Protein AF-A0A3R9S3M1-F1 (afdb_monomer_lite)

Radius of gyration: 18.23 Å; chains: 1; bounding box: 42×23×46 Å

pLDDT: mean 78.67, std 13.7, range [45.84, 94.56]

Organism: Acinetobacter baumannii (NCBI:txid470)

Foldseek 3Di:
DQPDDPPDQLSVLVVVLVVCVVVPHDSVVCVVVVVVSNVVSVVVVVVSVVVVVVVVVVVVVVVVVVVVVD

Secondary structure (DSSP, 8-state):
--S---SSTTHHHHHHHHHHHHTT--GGGGGGTHHHHHHHHHHHHHHHHHHHHHHHHHHHHHHHHHHTT-

Structure (mmCIF, N/CA/C/O backbone):
data_AF-A0A3R9S3M1-F1
#
_entry.id   AF-A0A3R9S3M1-F1
#
loop_
_atom_site.group_PDB
_atom_site.id
_atom_site.type_symbol
_atom_site.label_atom_id
_atom_site.label_alt_id
_atom_site.label_comp_id
_atom_site.label_asym_id
_atom_site.label_entity_id
_atom_site.label_seq_id
_atom_site.pdbx_PDB_ins_code
_atom_site.Cartn_x
_atom_site.Cartn_y
_atom_site.Cartn_z
_atom_site.occupancy
_atom_site.B_iso_or_equiv
_atom_site.auth_seq_id
_atom_site.auth_comp_id
_atom_site.auth_asym_id
_atom_site.auth_atom_id
_atom_site.pdbx_PDB_model_num
ATOM 1 N N . ALA A 1 1 ? 1.964 5.388 -2.808 1.00 48.31 1 ALA A N 1
ATOM 2 C CA . ALA A 1 1 ? 2.522 4.960 -1.509 1.00 48.31 1 ALA A CA 1
ATOM 3 C C . ALA A 1 1 ? 3.657 3.937 -1.691 1.00 48.31 1 ALA A C 1
ATOM 5 O O . ALA A 1 1 ? 3.660 2.931 -1.002 1.00 48.31 1 ALA A O 1
ATOM 6 N N . SER A 1 2 ? 4.614 4.184 -2.601 1.00 47.34 2 SER A N 1
ATOM 7 C CA . SER A 1 2 ? 5.778 3.292 -2.810 1.00 47.34 2 SER A CA 1
ATOM 8 C C . SER A 1 2 ? 7.072 3.863 -2.185 1.00 47.34 2 SER A C 1
ATOM 10 O O . SER A 1 2 ? 7.874 3.111 -1.656 1.00 47.34 2 SER A O 1
ATOM 12 N N . LEU A 1 3 ? 7.215 5.193 -2.046 1.00 45.91 3 LEU A N 1
ATOM 13 C CA . LEU A 1 3 ? 8.367 5.821 -1.359 1.00 45.91 3 LEU A CA 1
ATOM 14 C C . LEU A 1 3 ? 8.075 6.377 0.051 1.00 45.91 3 LEU A C 1
ATOM 16 O O . LEU A 1 3 ? 8.939 7.003 0.654 1.00 45.91 3 LEU A O 1
ATOM 20 N N . GLY A 1 4 ? 6.859 6.198 0.578 1.00 45.84 4 GLY A N 1
ATOM 21 C CA . GLY A 1 4 ? 6.419 6.912 1.788 1.00 45.84 4 GLY A CA 1
ATOM 22 C C . GLY A 1 4 ? 5.352 6.218 2.631 1.00 45.84 4 GLY A C 1
ATOM 23 O O . GLY A 1 4 ? 4.695 6.886 3.423 1.00 45.84 4 GLY A O 1
ATOM 24 N N . ALA A 1 5 ? 5.136 4.910 2.463 1.00 53.38 5 ALA A N 1
ATOM 25 C CA . ALA A 1 5 ? 4.377 4.154 3.455 1.00 53.38 5 ALA A CA 1
ATOM 26 C C . ALA A 1 5 ? 5.321 3.874 4.638 1.00 53.38 5 ALA A C 1
ATOM 28 O O . ALA A 1 5 ? 6.354 3.236 4.423 1.00 53.38 5 ALA A O 1
ATOM 29 N N . PRO A 1 6 ? 5.032 4.355 5.862 1.00 53.09 6 PRO A N 1
ATOM 30 C CA . PRO A 1 6 ? 5.781 3.932 7.038 1.00 53.09 6 PRO A CA 1
ATOM 31 C C . PRO A 1 6 ? 5.774 2.402 7.074 1.00 53.09 6 PRO A C 1
ATOM 33 O O . PRO A 1 6 ? 4.725 1.809 6.828 1.00 53.09 6 PRO A O 1
ATOM 36 N N . GLY A 1 7 ? 6.898 1.755 7.391 1.00 56.28 7 GLY A N 1
ATOM 37 C CA . GLY A 1 7 ? 6.993 0.291 7.550 1.00 56.28 7 GLY A CA 1
ATOM 38 C C . GLY A 1 7 ? 6.206 -0.256 8.751 1.00 56.28 7 GLY A C 1
ATOM 39 O O . GLY A 1 7 ? 6.606 -1.240 9.365 1.00 56.28 7 GLY A O 1
ATOM 40 N N . ILE A 1 8 ? 5.132 0.430 9.135 1.00 61.66 8 ILE A N 1
ATOM 41 C CA . ILE A 1 8 ? 4.269 0.147 10.265 1.00 61.66 8 ILE A CA 1
ATOM 42 C C . ILE A 1 8 ? 3.051 -0.596 9.703 1.00 61.66 8 ILE A C 1
ATOM 44 O O . ILE A 1 8 ? 2.308 -0.010 8.906 1.00 61.66 8 ILE A O 1
ATOM 48 N N . PRO A 1 9 ? 2.824 -1.857 10.112 1.00 61.62 9 PRO A N 1
ATOM 49 C CA . PRO A 1 9 ? 1.594 -2.572 9.790 1.00 61.62 9 PRO A CA 1
ATOM 50 C C . PRO A 1 9 ? 0.380 -1.712 10.159 1.00 61.62 9 PRO A C 1
ATOM 52 O O . PRO A 1 9 ? 0.370 -1.109 11.235 1.00 61.62 9 PRO A O 1
ATOM 55 N N . SER A 1 10 ? -0.630 -1.651 9.287 1.00 65.62 10 SER A N 1
ATOM 56 C CA . SER A 1 10 ? -1.855 -0.855 9.493 1.00 65.62 10 SER A CA 1
ATOM 57 C C . SER A 1 10 ? -1.716 0.681 9.390 1.00 65.62 10 SER A C 1
ATOM 59 O O . SER A 1 10 ? -2.625 1.407 9.803 1.00 65.62 10 SER A O 1
ATOM 61 N N . ALA A 1 11 ? -0.647 1.227 8.788 1.00 68.25 11 ALA A N 1
ATOM 62 C CA . ALA A 1 11 ? -0.535 2.675 8.523 1.00 68.25 11 ALA A CA 1
ATOM 63 C C . ALA A 1 11 ? -1.727 3.245 7.714 1.00 68.25 11 ALA A C 1
ATOM 65 O O . ALA A 1 11 ? -2.081 4.418 7.853 1.00 68.25 11 ALA A O 1
ATOM 66 N N . GLY A 1 12 ? -2.392 2.403 6.913 1.00 72.06 12 GLY A N 1
ATOM 67 C CA . GLY A 1 12 ? -3.600 2.756 6.164 1.00 72.06 12 GLY A CA 1
ATOM 68 C C . GLY A 1 12 ? -4.814 3.114 7.030 1.00 72.06 12 GLY A C 1
ATOM 69 O O . GLY A 1 12 ? -5.663 3.881 6.575 1.00 72.06 12 GLY A O 1
ATOM 70 N N . MET A 1 13 ? -4.891 2.639 8.280 1.00 78.06 13 MET A N 1
ATOM 71 C CA . MET A 1 13 ? -6.017 2.947 9.169 1.00 78.06 13 MET A CA 1
ATOM 72 C C . MET A 1 13 ? -6.063 4.424 9.565 1.00 78.06 13 MET A C 1
ATOM 74 O O . MET A 1 13 ? -7.137 5.017 9.596 1.00 78.06 13 MET A O 1
ATOM 78 N N . VAL A 1 14 ? -4.907 5.051 9.802 1.00 79.38 14 VAL A N 1
ATOM 79 C CA . VAL A 1 14 ? -4.831 6.475 10.176 1.00 79.38 14 VAL A CA 1
ATOM 80 C C . VAL A 1 14 ? -5.342 7.358 9.040 1.00 79.38 14 VAL A C 1
ATOM 82 O O . VAL A 1 14 ? -6.136 8.273 9.255 1.00 79.38 14 VAL A O 1
ATOM 85 N N . THR A 1 15 ? -4.945 7.046 7.806 1.00 82.25 15 THR A N 1
ATOM 86 C CA . THR A 1 15 ? -5.458 7.733 6.618 1.00 82.25 15 THR A CA 1
ATOM 87 C C . THR A 1 15 ? -6.952 7.480 6.431 1.00 82.25 15 THR A C 1
ATOM 89 O O . THR A 1 15 ? -7.670 8.388 6.024 1.00 82.25 15 THR A O 1
ATOM 92 N N . MET A 1 16 ? -7.457 6.292 6.780 1.00 81.56 16 MET A N 1
ATOM 93 C CA . MET A 1 16 ? -8.892 6.028 6.685 1.00 81.56 16 MET A CA 1
ATOM 94 C C . MET A 1 16 ? -9.736 6.798 7.695 1.00 81.56 16 MET A C 1
ATOM 96 O O . MET A 1 16 ? -10.813 7.255 7.327 1.00 81.56 16 MET A O 1
ATOM 100 N N . ILE A 1 17 ? -9.251 7.015 8.919 1.00 83.81 17 ILE A N 1
ATOM 101 C CA . ILE A 1 17 ? -9.938 7.884 9.890 1.00 83.81 17 ILE A CA 1
ATOM 102 C C . ILE A 1 17 ? -10.063 9.306 9.329 1.00 83.81 17 ILE A C 1
ATOM 104 O O . ILE A 1 17 ? -11.143 9.891 9.378 1.00 83.81 17 ILE A O 1
ATOM 108 N N . MET A 1 18 ? -8.991 9.829 8.724 1.00 83.50 18 MET A N 1
ATOM 109 C CA . MET A 1 18 ? -9.003 11.145 8.076 1.00 83.50 18 MET A CA 1
ATOM 110 C C . MET A 1 18 ? -10.034 11.217 6.936 1.00 83.50 18 MET A C 1
ATOM 112 O O . MET A 1 18 ? -10.738 12.216 6.805 1.00 83.50 18 MET A O 1
ATOM 116 N N . VAL A 1 19 ? -10.156 10.160 6.126 1.00 86.12 19 VAL A N 1
ATOM 117 C CA . VAL A 1 19 ? -11.137 10.098 5.029 1.00 86.12 19 VAL A CA 1
ATOM 118 C C . VAL A 1 19 ? -12.571 9.992 5.550 1.00 86.12 19 VAL A C 1
ATOM 120 O O . VAL A 1 19 ? -13.458 10.638 5.010 1.00 86.12 19 VAL A O 1
ATOM 123 N N . LEU A 1 20 ? -12.824 9.218 6.608 1.00 85.12 20 LEU A N 1
ATOM 124 C CA . LEU A 1 20 ? -14.159 9.139 7.212 1.00 85.12 20 LEU A CA 1
ATOM 125 C C . LEU A 1 20 ? -14.595 10.500 7.767 1.00 85.12 20 LEU A C 1
ATOM 127 O O . LEU A 1 20 ? -15.711 10.943 7.505 1.00 85.12 20 LEU A O 1
ATOM 131 N N . GLN A 1 21 ? -13.685 11.206 8.440 1.00 84.12 21 GLN A N 1
ATOM 132 C CA . GLN A 1 21 ? -13.933 12.562 8.929 1.00 84.12 21 GLN A CA 1
ATOM 133 C C . GLN A 1 21 ? -14.178 13.561 7.789 1.00 84.12 21 GLN A C 1
ATOM 135 O O . GLN A 1 21 ? -15.035 14.432 7.928 1.00 84.12 21 GLN A O 1
ATOM 140 N N . SER A 1 22 ? -13.486 13.430 6.650 1.00 85.69 22 SER A N 1
ATOM 141 C CA . SER A 1 22 ? -13.665 14.345 5.513 1.00 85.69 22 SER A CA 1
ATOM 142 C C . SER A 1 22 ? -15.024 14.207 4.820 1.00 85.69 22 SER A C 1
ATOM 144 O O . SER A 1 22 ? -15.502 15.176 4.233 1.00 85.69 22 SER A O 1
ATOM 146 N N . VAL A 1 23 ? -15.674 13.044 4.929 1.00 88.31 23 VAL A N 1
ATOM 147 C CA . VAL A 1 23 ? -17.040 12.803 4.426 1.00 88.31 23 VAL A CA 1
ATOM 148 C C . VAL A 1 23 ? -18.119 12.896 5.516 1.00 88.31 23 VAL A C 1
ATOM 150 O O . VAL A 1 23 ? -19.281 12.594 5.254 1.00 88.31 23 VAL A O 1
ATOM 153 N N . GLY A 1 24 ? -17.761 13.323 6.734 1.00 84.56 24 GLY A N 1
ATOM 154 C CA . GLY A 1 24 ? -18.697 13.518 7.849 1.00 84.56 24 GLY A CA 1
ATOM 155 C C . GLY A 1 24 ? -19.146 12.234 8.556 1.00 84.56 24 GLY A C 1
ATOM 156 O O . GLY A 1 24 ? -20.157 12.248 9.256 1.00 84.56 24 GLY A O 1
ATOM 157 N N . LEU A 1 25 ? -18.422 11.125 8.380 1.00 85.75 25 LEU A N 1
ATOM 158 C CA . LEU A 1 25 ? -18.708 9.857 9.047 1.00 85.75 25 LEU A CA 1
ATOM 159 C C . LEU A 1 25 ? -17.986 9.755 10.405 1.00 85.75 25 LEU A C 1
ATOM 161 O O . LEU A 1 25 ? -16.838 10.189 10.531 1.00 85.75 25 LEU A O 1
ATOM 165 N N . PRO A 1 26 ? -18.633 9.148 11.420 1.00 83.81 26 PRO A N 1
ATOM 166 C CA . PRO A 1 26 ? -18.035 8.929 12.734 1.00 83.81 26 PRO A CA 1
ATOM 167 C C . PRO A 1 26 ? -16.821 7.995 12.644 1.00 83.81 26 PRO A C 1
ATOM 169 O O . PRO A 1 26 ? -16.851 6.977 11.945 1.00 83.81 26 PRO A O 1
ATOM 172 N N . ALA A 1 27 ? -15.750 8.327 13.371 1.00 78.44 27 ALA A N 1
ATOM 173 C CA . ALA A 1 27 ? -14.500 7.565 13.360 1.00 78.44 27 ALA A CA 1
ATOM 174 C C . ALA A 1 27 ? -14.686 6.136 13.900 1.00 78.44 27 ALA A C 1
ATOM 176 O O . ALA A 1 27 ? -13.981 5.217 13.493 1.00 78.44 27 ALA A O 1
ATOM 177 N N . GLU A 1 28 ? -15.685 5.933 14.758 1.00 81.62 28 GLU A N 1
ATOM 178 C CA . GLU A 1 28 ? -16.084 4.656 15.345 1.00 81.62 28 GLU A CA 1
ATOM 179 C C . GLU A 1 28 ? -16.474 3.616 14.281 1.00 81.62 28 GLU A C 1
ATOM 181 O O . GLU A 1 28 ? -16.329 2.415 14.512 1.00 81.62 28 GLU A O 1
ATOM 186 N N . ALA A 1 29 ? -16.887 4.052 13.083 1.00 80.00 29 ALA A N 1
ATOM 187 C CA . ALA A 1 29 ? -17.194 3.165 11.960 1.00 80.00 29 ALA A CA 1
ATOM 188 C C . ALA A 1 29 ? -15.979 2.336 11.496 1.00 80.00 29 ALA A C 1
ATOM 190 O O . ALA A 1 29 ? -16.149 1.268 10.903 1.00 80.00 29 ALA A O 1
ATOM 191 N N . ILE A 1 30 ? -14.749 2.769 11.810 1.00 82.19 30 ILE A N 1
ATOM 192 C CA . ILE A 1 30 ? -13.533 2.016 11.481 1.00 82.19 30 ILE A CA 1
ATOM 193 C C . ILE A 1 30 ? -13.414 0.698 12.256 1.00 82.19 30 ILE A C 1
ATOM 195 O O . ILE A 1 30 ? -12.708 -0.206 11.816 1.00 82.19 30 ILE A O 1
ATOM 199 N N . ALA A 1 31 ? -14.141 0.538 13.369 1.00 82.25 31 ALA A N 1
ATOM 200 C CA . ALA A 1 31 ? -14.130 -0.693 14.157 1.00 82.25 31 ALA A CA 1
ATOM 201 C C . ALA A 1 31 ? -14.577 -1.922 13.343 1.00 82.25 31 ALA A C 1
ATOM 203 O O . ALA A 1 31 ? -14.103 -3.031 13.583 1.00 82.25 31 ALA A O 1
ATOM 204 N N . ILE A 1 32 ? -15.431 -1.717 12.334 1.00 84.06 32 ILE A N 1
ATOM 205 C CA . ILE A 1 32 ? -15.890 -2.761 11.405 1.00 84.06 32 ILE A CA 1
ATOM 206 C C . ILE A 1 32 ? -14.760 -3.199 10.458 1.00 84.06 32 ILE A C 1
ATOM 208 O O . ILE A 1 32 ? -14.738 -4.337 9.994 1.00 84.06 32 ILE A O 1
ATOM 212 N N . LEU A 1 33 ? -13.800 -2.311 10.183 1.00 79.94 33 LEU A N 1
ATOM 213 C CA . LEU A 1 33 ? -12.672 -2.563 9.287 1.00 79.94 33 LEU A CA 1
ATOM 214 C C . LEU A 1 33 ? -11.485 -3.234 9.999 1.00 79.94 33 LEU A C 1
ATOM 216 O O . LEU A 1 33 ? -10.680 -3.877 9.332 1.00 79.94 33 LEU A O 1
ATOM 220 N N . LEU A 1 34 ? -11.399 -3.167 11.335 1.00 82.12 34 LEU A N 1
ATOM 221 C CA . LEU A 1 34 ? -10.315 -3.779 12.124 1.00 82.12 34 LEU A CA 1
ATOM 222 C C . LEU A 1 34 ? -10.070 -5.276 11.837 1.00 82.12 34 LEU A C 1
ATOM 224 O O . LEU A 1 34 ? -8.904 -5.657 11.716 1.00 82.12 34 LEU A O 1
ATOM 228 N N . PRO A 1 35 ? -11.095 -6.145 11.698 1.00 83.88 35 PRO A N 1
ATOM 229 C CA . PRO A 1 35 ? -10.873 -7.571 11.444 1.00 83.88 35 PRO A CA 1
ATOM 230 C C . PRO A 1 35 ? -10.291 -7.849 10.055 1.00 83.88 35 PRO A C 1
ATOM 232 O O . PRO A 1 35 ? -9.559 -8.819 9.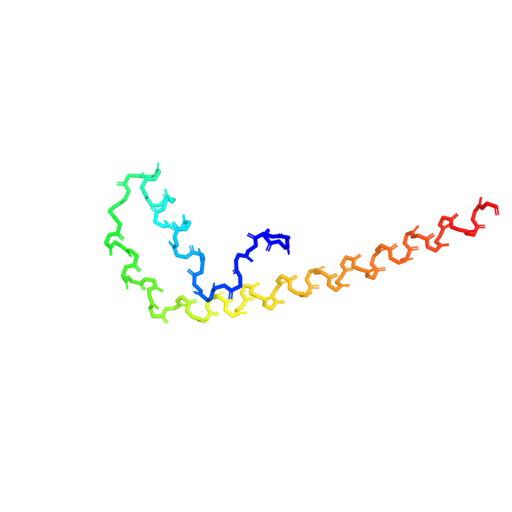872 1.00 83.88 35 PRO A O 1
ATOM 235 N N . ILE A 1 36 ? -10.621 -7.008 9.070 1.00 85.38 36 ILE A N 1
ATOM 236 C CA . ILE A 1 36 ? -10.200 -7.188 7.675 1.00 85.38 36 ILE A CA 1
ATOM 237 C C . ILE A 1 36 ? -8.940 -6.393 7.330 1.00 85.38 36 ILE A C 1
ATOM 239 O O . ILE A 1 36 ? -8.298 -6.692 6.324 1.00 85.38 36 ILE A O 1
ATOM 243 N N . ASP A 1 37 ? -8.560 -5.422 8.166 1.00 83.50 37 ASP A N 1
ATOM 244 C CA . ASP A 1 37 ? -7.407 -4.546 7.960 1.00 83.50 37 ASP A CA 1
ATOM 245 C C . ASP A 1 37 ? -6.137 -5.349 7.664 1.00 83.50 37 ASP A C 1
ATOM 247 O O . ASP A 1 37 ? -5.474 -5.096 6.666 1.00 83.50 37 ASP A O 1
ATOM 251 N N . ARG A 1 38 ? -5.856 -6.412 8.428 1.00 80.69 38 ARG A N 1
ATOM 252 C CA . ARG A 1 38 ? -4.648 -7.232 8.219 1.00 80.69 38 ARG A CA 1
ATOM 253 C C . ARG A 1 38 ? -4.607 -7.954 6.878 1.00 80.69 38 ARG A C 1
ATOM 255 O O . ARG A 1 38 ? -3.542 -8.045 6.263 1.00 80.69 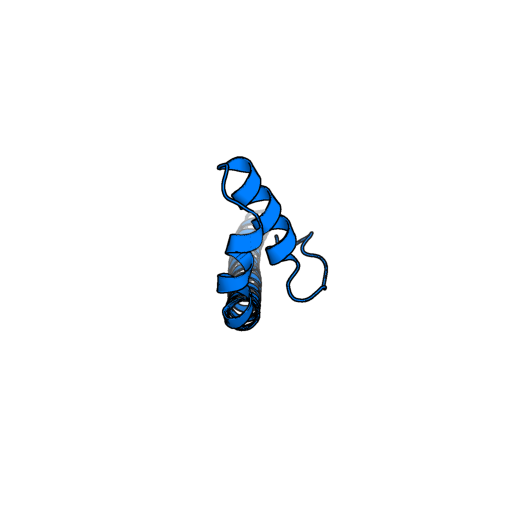38 ARG A O 1
ATOM 262 N N . LEU A 1 39 ? -5.748 -8.456 6.413 1.00 85.81 39 LEU A N 1
ATOM 263 C CA . LEU A 1 39 ? -5.836 -9.104 5.108 1.00 85.81 39 LEU A CA 1
ATOM 264 C C . LEU A 1 39 ? -5.638 -8.071 3.993 1.00 85.81 39 LEU A C 1
ATOM 266 O O . LEU A 1 39 ? -4.837 -8.281 3.083 1.00 85.81 39 LEU A O 1
ATOM 270 N N . LEU A 1 40 ? -6.332 -6.937 4.095 1.00 85.88 40 LEU A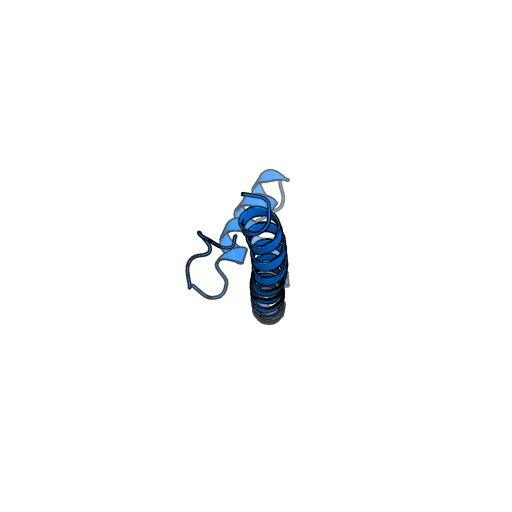 N 1
ATOM 271 C CA . LEU A 1 40 ? -6.265 -5.861 3.111 1.00 85.88 40 LEU A CA 1
ATOM 272 C C . LEU A 1 40 ? -4.882 -5.196 3.062 1.00 85.88 40 LEU A C 1
ATOM 274 O O . LEU A 1 40 ? -4.419 -4.859 1.976 1.00 85.88 40 LEU A O 1
ATOM 278 N N . ASP A 1 41 ? -4.207 -5.037 4.200 1.00 84.38 41 ASP A N 1
ATOM 279 C CA . ASP A 1 41 ? -2.851 -4.483 4.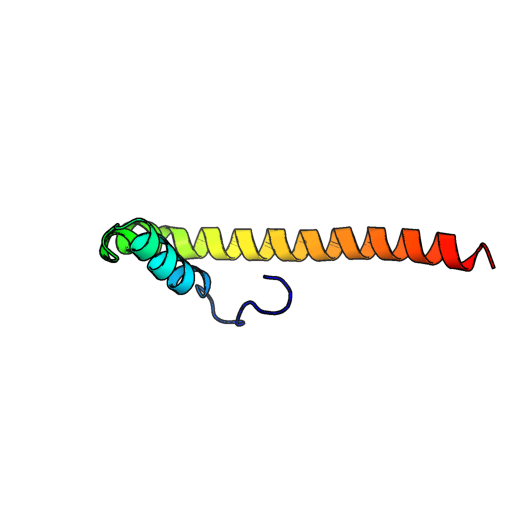303 1.00 84.38 41 ASP A CA 1
ATOM 280 C C . ASP A 1 41 ? -1.821 -5.399 3.625 1.00 84.38 41 ASP A C 1
ATOM 282 O O . ASP A 1 41 ? -0.968 -4.950 2.852 1.00 84.38 41 ASP A O 1
ATOM 286 N N . THR A 1 42 ? -1.971 -6.715 3.810 1.00 85.81 42 THR A N 1
ATOM 287 C CA . THR A 1 42 ? -1.113 -7.712 3.157 1.00 85.81 42 THR A CA 1
ATOM 288 C C . THR A 1 42 ? -1.326 -7.717 1.643 1.00 85.81 42 THR A C 1
ATOM 290 O O . THR A 1 42 ? -0.361 -7.633 0.883 1.00 85.81 42 THR A O 1
ATOM 293 N N . VAL A 1 43 ? -2.582 -7.744 1.182 1.00 88.44 43 VAL A N 1
ATOM 294 C CA . VAL A 1 43 ? -2.905 -7.681 -0.256 1.00 88.44 43 VAL A CA 1
ATOM 295 C C . VAL A 1 43 ? -2.385 -6.383 -0.875 1.00 88.44 43 VAL A C 1
ATOM 297 O O . VAL A 1 43 ? -1.777 -6.411 -1.944 1.00 88.44 43 VAL A O 1
ATOM 300 N N . ARG A 1 44 ? -2.559 -5.247 -0.190 1.00 85.81 44 ARG A N 1
ATOM 301 C CA . ARG A 1 44 ? -2.056 -3.944 -0.640 1.00 85.81 44 ARG A CA 1
ATOM 302 C C . ARG A 1 44 ? -0.536 -3.949 -0.788 1.00 85.81 44 ARG A C 1
ATOM 304 O O . ARG A 1 44 ? -0.030 -3.451 -1.789 1.00 85.81 44 ARG A O 1
ATOM 311 N N . THR A 1 45 ? 0.183 -4.539 0.165 1.00 85.25 45 THR A N 1
ATOM 312 C CA . THR A 1 45 ? 1.643 -4.692 0.088 1.00 85.25 45 THR A CA 1
ATOM 313 C C . THR A 1 45 ? 2.052 -5.527 -1.125 1.00 85.25 45 THR A C 1
ATOM 315 O O . THR A 1 45 ? 2.918 -5.106 -1.887 1.00 85.25 45 THR A O 1
ATOM 318 N N . VAL A 1 46 ? 1.388 -6.664 -1.362 1.00 88.94 46 VAL A N 1
ATOM 319 C CA . VAL A 1 46 ? 1.681 -7.544 -2.507 1.00 88.94 46 VAL A CA 1
ATOM 320 C C . VAL A 1 46 ? 1.456 -6.832 -3.840 1.00 88.94 46 VAL A C 1
ATOM 322 O O . VAL A 1 46 ? 2.318 -6.885 -4.714 1.00 88.94 46 VAL A O 1
ATOM 325 N N . VAL A 1 47 ? 0.328 -6.134 -3.994 1.00 90.00 47 VAL A N 1
ATOM 326 C CA . VAL A 1 47 ? 0.010 -5.403 -5.231 1.00 90.00 47 VAL A CA 1
ATOM 327 C C . VAL A 1 47 ? 1.001 -4.264 -5.471 1.00 90.00 47 VAL A C 1
ATOM 329 O O . VAL A 1 47 ? 1.443 -4.075 -6.603 1.00 90.00 47 VAL A O 1
ATOM 332 N N . ASN A 1 48 ? 1.403 -3.542 -4.422 1.00 85.62 48 ASN A N 1
ATOM 333 C CA . ASN A 1 48 ? 2.403 -2.481 -4.544 1.00 85.62 48 ASN A CA 1
ATOM 334 C C . ASN A 1 48 ? 3.761 -3.036 -5.005 1.00 85.62 48 ASN A C 1
ATOM 336 O O . ASN A 1 48 ? 4.340 -2.513 -5.952 1.00 85.62 48 ASN A O 1
ATOM 340 N N . VAL A 1 49 ? 4.230 -4.132 -4.399 1.00 88.81 49 VAL A N 1
ATOM 341 C CA . VAL A 1 49 ? 5.490 -4.788 -4.790 1.00 88.81 49 VAL A CA 1
ATOM 342 C C . VAL A 1 49 ? 5.420 -5.321 -6.224 1.00 88.81 49 VAL A C 1
ATOM 344 O O . VAL A 1 49 ? 6.369 -5.166 -6.988 1.00 88.81 49 VAL A O 1
ATOM 347 N N . GLN A 1 50 ? 4.290 -5.909 -6.625 1.00 92.00 50 GLN A N 1
ATOM 348 C CA . GLN A 1 50 ? 4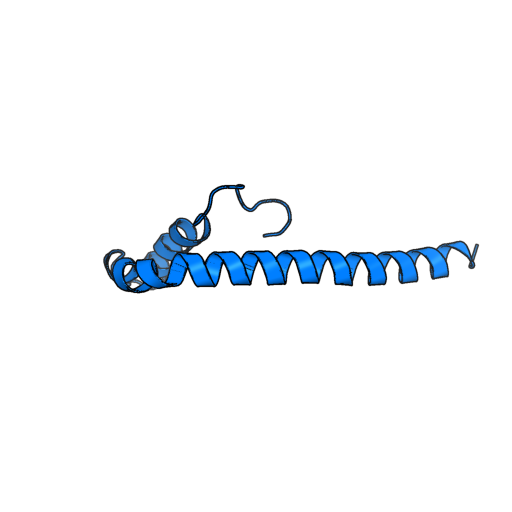.093 -6.371 -8.000 1.00 92.00 50 GLN A CA 1
ATOM 349 C C . GLN A 1 50 ? 4.142 -5.210 -9.003 1.00 92.00 50 GLN A C 1
ATOM 351 O O . GLN A 1 50 ? 4.773 -5.340 -10.051 1.00 92.00 50 GLN A O 1
ATOM 356 N N . GLY A 1 51 ? 3.521 -4.071 -8.686 1.00 91.75 51 GLY A N 1
ATOM 357 C CA . GLY A 1 51 ? 3.596 -2.864 -9.511 1.00 91.75 51 GLY A CA 1
ATOM 358 C C . GLY A 1 51 ? 5.034 -2.373 -9.703 1.00 91.75 51 GLY A C 1
ATOM 359 O O . GLY A 1 51 ? 5.432 -2.081 -10.831 1.00 91.75 51 GLY A O 1
ATOM 360 N N . ASP A 1 52 ? 5.827 -2.372 -8.630 1.00 89.62 52 ASP A N 1
ATOM 361 C CA . ASP A 1 52 ? 7.235 -1.961 -8.660 1.00 89.62 52 ASP A CA 1
ATOM 362 C C . ASP A 1 52 ? 8.105 -2.929 -9.495 1.00 89.62 52 ASP A C 1
ATOM 364 O O . ASP A 1 52 ? 8.994 -2.505 -10.238 1.00 89.62 52 ASP A O 1
ATOM 368 N N . MET A 1 53 ? 7.805 -4.232 -9.473 1.00 92.56 53 MET A N 1
ATOM 369 C CA . MET A 1 53 ? 8.448 -5.208 -10.366 1.00 92.56 53 MET A CA 1
ATOM 370 C C . MET A 1 53 ? 8.087 -4.962 -11.836 1.00 92.56 53 MET A C 1
ATOM 372 O O . MET A 1 53 ? 8.965 -4.948 -12.699 1.00 92.56 53 MET A O 1
ATOM 376 N N . MET A 1 54 ? 6.803 -4.734 -12.129 1.00 94.56 54 MET A N 1
ATOM 377 C CA . MET A 1 54 ? 6.332 -4.486 -13.494 1.00 94.56 54 MET A CA 1
ATOM 378 C C . MET A 1 54 ? 6.947 -3.211 -14.077 1.00 94.56 54 MET A C 1
ATOM 380 O O . MET A 1 54 ? 7.445 -3.232 -15.203 1.00 94.56 54 MET A O 1
ATOM 384 N N . ILE A 1 55 ? 6.964 -2.110 -13.315 1.00 93.25 55 ILE A N 1
ATOM 385 C CA . ILE A 1 55 ? 7.554 -0.854 -13.789 1.00 93.25 55 ILE A CA 1
ATOM 386 C C . ILE A 1 55 ? 9.069 -0.979 -13.968 1.00 93.25 55 ILE A C 1
ATOM 388 O O . ILE A 1 55 ? 9.602 -0.412 -14.916 1.00 93.25 55 ILE A O 1
ATOM 392 N N . SER A 1 56 ? 9.760 -1.765 -13.135 1.00 93.06 56 SER A N 1
ATOM 393 C CA . SER A 1 56 ? 11.197 -2.016 -13.292 1.00 93.06 56 SER A CA 1
ATOM 394 C C . SER A 1 56 ? 11.516 -2.679 -14.637 1.00 93.06 56 SER A C 1
ATOM 396 O O . SER A 1 56 ? 12.410 -2.218 -15.344 1.00 93.06 56 SER A O 1
ATOM 398 N N . VAL A 1 57 ? 10.731 -3.683 -15.046 1.00 93.31 57 VAL A N 1
ATOM 399 C CA . VAL A 1 57 ? 10.883 -4.342 -16.358 1.00 93.31 57 VAL A CA 1
ATOM 400 C C . VAL A 1 57 ? 10.568 -3.386 -17.510 1.00 93.31 57 VAL A C 1
ATOM 402 O O . VAL A 1 57 ? 11.291 -3.352 -18.507 1.00 93.31 57 VAL A O 1
ATOM 405 N N . VAL A 1 58 ? 9.506 -2.586 -17.383 1.00 93.75 58 VAL A N 1
ATOM 406 C CA . VAL A 1 58 ? 9.144 -1.582 -18.396 1.00 93.75 58 VAL A CA 1
ATOM 407 C C . VAL A 1 58 ? 10.272 -0.559 -18.558 1.00 93.75 58 VAL A C 1
ATOM 409 O O . VAL A 1 58 ? 10.712 -0.306 -19.677 1.00 93.75 58 VAL A O 1
ATOM 412 N N . VAL A 1 59 ? 10.785 -0.007 -17.458 1.00 93.44 59 VAL A N 1
ATOM 413 C CA . VAL A 1 59 ? 11.876 0.978 -17.470 1.00 93.44 59 VAL A CA 1
ATOM 414 C C . VAL A 1 59 ? 13.165 0.385 -18.040 1.00 93.44 59 VAL A C 1
ATOM 416 O O . VAL A 1 59 ? 13.802 1.046 -18.859 1.00 93.44 59 VAL A O 1
ATOM 419 N N . ASP A 1 60 ? 13.534 -0.850 -17.681 1.00 92.31 60 ASP A N 1
ATOM 420 C CA . ASP A 1 60 ? 14.696 -1.541 -18.263 1.00 92.31 60 ASP A CA 1
ATOM 421 C C . ASP A 1 60 ? 14.574 -1.643 -19.790 1.00 92.31 60 ASP A C 1
ATOM 423 O O . ASP A 1 60 ? 15.513 -1.313 -20.517 1.00 92.31 60 ASP A O 1
ATOM 427 N N . ARG A 1 61 ? 13.386 -2.001 -20.297 1.00 89.81 61 ARG A N 1
ATOM 428 C CA . ARG A 1 61 ? 13.146 -2.086 -21.740 1.00 89.81 61 ARG A CA 1
ATOM 429 C C . ARG A 1 61 ? 13.261 -0.728 -22.435 1.00 89.81 61 ARG A C 1
ATOM 431 O O . ARG A 1 61 ? 13.950 -0.627 -23.446 1.00 89.81 61 ARG A O 1
ATOM 438 N N . TYR A 1 62 ? 12.620 0.306 -21.890 1.00 89.25 62 TYR A N 1
ATOM 439 C CA . TYR A 1 62 ? 12.663 1.660 -22.457 1.00 89.25 62 TYR A CA 1
ATOM 440 C C . TYR A 1 62 ? 14.059 2.294 -22.396 1.00 89.25 62 TYR A C 1
ATOM 442 O O . TYR A 1 62 ? 14.394 3.113 -23.250 1.00 89.25 62 TYR A O 1
ATOM 450 N N . THR A 1 63 ? 14.867 1.938 -21.395 1.00 86.88 63 THR A N 1
ATOM 451 C CA . THR A 1 63 ? 16.236 2.453 -21.246 1.00 86.88 63 THR A CA 1
ATOM 452 C C . THR A 1 63 ? 17.178 1.771 -22.238 1.00 86.88 63 THR A C 1
ATOM 454 O O . THR A 1 63 ? 17.902 2.459 -22.951 1.00 86.88 63 THR A O 1
ATOM 457 N N . LYS A 1 64 ? 17.082 0.443 -22.395 1.00 77.62 64 LYS A N 1
ATOM 458 C CA . LYS A 1 64 ? 17.856 -0.310 -23.399 1.00 77.62 64 LYS A CA 1
ATOM 459 C C . LYS A 1 64 ? 17.563 0.114 -24.839 1.00 77.62 64 LYS A C 1
ATOM 461 O O . LYS A 1 64 ? 18.493 0.209 -25.631 1.00 77.62 64 LYS A O 1
ATOM 466 N N . ASP A 1 65 ? 16.305 0.401 -25.179 1.00 68.25 65 ASP A N 1
ATOM 467 C CA . ASP A 1 65 ? 15.960 0.908 -26.518 1.00 68.25 65 ASP A CA 1
ATOM 468 C C . ASP A 1 65 ? 16.554 2.309 -26.775 1.00 68.25 65 ASP A C 1
ATOM 470 O O . ASP A 1 65 ? 16.880 2.632 -27.916 1.00 68.25 65 ASP A O 1
ATOM 474 N N . LYS A 1 66 ? 16.751 3.133 -25.732 1.00 60.62 66 LYS A N 1
ATOM 475 C CA . LYS A 1 66 ? 17.413 4.441 -25.859 1.00 60.62 66 LYS A CA 1
ATOM 476 C C . LYS A 1 66 ? 18.929 4.330 -26.018 1.00 60.62 66 LYS A C 1
ATOM 478 O O . LYS A 1 66 ? 19.476 5.056 -26.842 1.00 60.62 66 LYS A O 1
ATOM 483 N N . ASP A 1 67 ? 19.585 3.412 -25.310 1.00 60.16 67 ASP A N 1
ATOM 484 C CA . ASP A 1 67 ? 21.043 3.217 -25.395 1.00 60.16 67 ASP A CA 1
ATOM 485 C C . ASP A 1 67 ? 21.515 2.663 -26.753 1.00 60.16 67 ASP A C 1
ATOM 487 O O . ASP A 1 67 ? 22.656 2.881 -27.141 1.00 60.16 67 ASP A O 1
ATOM 491 N N . ILE A 1 68 ? 20.647 1.977 -27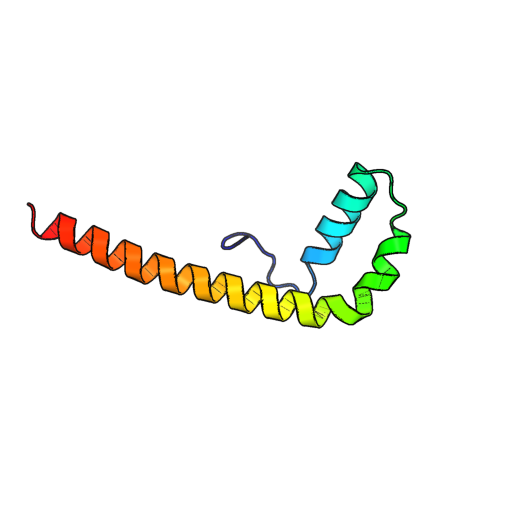.507 1.00 59.44 68 ILE A N 1
ATOM 492 C CA . ILE A 1 68 ? 20.967 1.441 -28.849 1.00 59.44 68 ILE A CA 1
ATOM 493 C C . ILE A 1 68 ? 20.806 2.508 -29.952 1.00 59.44 68 ILE A C 1
ATOM 495 O O . ILE A 1 68 ? 21.278 2.330 -31.074 1.00 59.44 68 ILE A O 1
ATOM 499 N N . SER A 1 69 ? 20.141 3.626 -29.649 1.00 54.47 69 SER A N 1
ATOM 500 C CA . SER A 1 69 ? 19.845 4.701 -30.608 1.00 54.47 69 SER A CA 1
ATOM 501 C C . SER A 1 69 ? 20.842 5.872 -30.601 1.00 54.47 69 SER A C 1
ATOM 503 O O . SER A 1 69 ? 20.570 6.887 -31.246 1.00 54.47 69 SER A O 1
ATOM 505 N N . ILE A 1 70 ? 21.971 5.738 -29.890 1.00 50.91 70 ILE A N 1
ATOM 506 C CA . ILE A 1 70 ? 23.045 6.745 -29.774 1.00 50.91 70 ILE A CA 1
ATOM 507 C C . ILE A 1 70 ? 24.322 6.265 -30.463 1.00 50.91 70 ILE A C 1
ATOM 509 O O . ILE A 1 70 ? 24.691 5.088 -30.257 1.00 50.91 70 ILE A O 1
#

Sequence (70 aa):
ASLGAPGIPSAGMVTMIMVLQSVGLPAEAIAILLPIDRLLDTVRTVVNVQGDMMISVVVDRYTKDKDISI

InterPro domains:
  IPR001991 Sodium:dicarboxylate symporter [PF00375] (1-61)
  IPR036458 Sodium:dicarboxylate symporter superfamily [G3DSA:1.10.3860.10] (1-68)
  IPR036458 Sodium:dicarboxylate symporter superfamily [SSF118215] (1-62)
  IPR050746 Dicarboxylate/Amino Acid:Cation Symporter [PTHR11958] (1-66)